Protein AF-A0A9E4FHR6-F1 (afdb_monomer)

Solvent-accessible surface area (backbone atoms only — not comparable to full-atom values): 8736 Å² total; per-residue (Å²): 109,69,67,69,53,60,69,75,53,57,68,70,57,54,59,75,43,46,76,47,36,73,68,66,41,17,52,59,43,30,54,50,43,24,51,43,30,61,74,68,46,87,64,49,52,48,53,58,54,41,48,54,49,32,38,52,55,25,54,78,68,74,43,78,32,64,66,27,50,37,17,42,26,48,63,65,73,74,83,76,71,97,66,63,36,34,42,36,36,10,30,48,59,55,66,48,92,82,34,78,83,43,67,31,72,35,27,38,50,21,31,54,41,44,75,34,74,54,97,87,28,48,29,42,32,30,46,43,77,81,42,71,68,50,54,76,72,36,52,62,54,72,64,45,56,74,38,69,81,67,61,57,73,43,82,46,81,90

Secondary structure (DSSP, 8-state):
-HHHHHTTS-HHHHHTTHHHHTTT-HHHHHHHHHHHHHTT---SHHHHHHHHHHHHHHHHTT--HHHHHHHHTT-S-----SS-EEEEEEE----TTT-TT---HHHHHHHHHTT-EETTEEEEEEEE---HHHHHTTHHHHHHHHHHTTTEEEEEE-

Mean predicted aligned error: 4.9 Å

Structure (mmCIF, N/CA/C/O backbone):
data_AF-A0A9E4FHR6-F1
#
_entry.id   AF-A0A9E4FHR6-F1
#
loop_
_atom_site.group_PDB
_atom_site.id
_atom_site.type_symbol
_atom_site.label_atom_id
_atom_site.label_alt_id
_atom_site.label_comp_id
_atom_site.label_asym_id
_atom_site.label_entity_id
_atom_site.label_seq_id
_atom_site.pdbx_PDB_ins_code
_atom_site.Cartn_x
_atom_site.Cartn_y
_atom_site.Cartn_z
_atom_site.occupancy
_atom_site.B_iso_or_equiv
_atom_site.auth_seq_id
_atom_site.auth_comp_id
_atom_site.auth_asym_id
_atom_site.auth_atom_id
_atom_site.pdbx_PDB_model_num
ATOM 1 N N . VAL A 1 1 ? -13.287 -6.267 15.041 1.00 63.78 1 VAL A N 1
ATOM 2 C CA . VAL A 1 1 ? -11.945 -6.863 14.793 1.00 63.78 1 VAL A CA 1
ATOM 3 C C . VAL A 1 1 ? -10.920 -5.786 14.462 1.00 63.78 1 VAL A C 1
ATOM 5 O O . VAL A 1 1 ? -9.883 -5.759 15.104 1.00 63.78 1 VAL A O 1
ATOM 8 N N . GLU A 1 2 ? -11.212 -4.889 13.515 1.00 69.56 2 GLU A N 1
ATOM 9 C CA . GLU A 1 2 ? -10.326 -3.786 13.095 1.00 69.56 2 GLU A CA 1
ATOM 10 C C . GLU A 1 2 ? -9.933 -2.857 14.263 1.00 69.56 2 GLU A C 1
ATOM 12 O O . GLU A 1 2 ? -8.748 -2.722 14.548 1.00 69.56 2 GLU A O 1
ATOM 17 N N . GLU A 1 3 ? -10.899 -2.358 15.043 1.00 68.50 3 GLU A N 1
ATOM 18 C CA . GLU A 1 3 ? -10.634 -1.549 16.252 1.00 68.50 3 GLU A CA 1
ATOM 19 C C . GLU A 1 3 ? -9.790 -2.280 17.310 1.00 68.50 3 GLU A C 1
ATOM 21 O O . GLU A 1 3 ? -8.834 -1.731 17.853 1.00 68.50 3 GLU A O 1
ATOM 26 N N . ALA A 1 4 ? -10.094 -3.557 17.566 1.00 71.88 4 ALA A N 1
ATOM 27 C CA . ALA A 1 4 ? -9.346 -4.377 18.520 1.00 71.88 4 ALA A CA 1
ATOM 28 C C . ALA A 1 4 ? -7.892 -4.621 18.077 1.00 71.88 4 ALA A C 1
ATOM 30 O O . ALA A 1 4 ? -7.017 -4.808 18.921 1.00 71.88 4 ALA A O 1
ATOM 31 N N . ARG A 1 5 ? -7.620 -4.623 16.764 1.00 73.31 5 ARG A N 1
ATOM 32 C CA . ARG A 1 5 ? -6.256 -4.684 16.224 1.00 73.31 5 ARG A CA 1
ATOM 33 C C . ARG A 1 5 ? -5.566 -3.328 16.314 1.00 73.31 5 ARG A C 1
ATOM 35 O O . ARG A 1 5 ? -4.417 -3.278 16.736 1.00 73.31 5 ARG A O 1
ATOM 42 N N . LEU A 1 6 ? -6.270 -2.241 15.992 1.00 77.00 6 LEU A N 1
ATOM 43 C CA . LEU A 1 6 ? -5.732 -0.886 16.115 1.00 77.00 6 LEU A CA 1
ATOM 44 C C . LEU A 1 6 ? -5.261 -0.600 17.538 1.00 77.00 6 LEU A C 1
ATOM 46 O O . LEU A 1 6 ? -4.192 -0.023 17.688 1.00 77.00 6 LEU A O 1
ATOM 50 N N . ALA A 1 7 ? -5.977 -1.064 18.567 1.00 78.19 7 ALA A N 1
ATOM 51 C CA . ALA A 1 7 ? -5.602 -0.890 19.971 1.00 78.19 7 ALA A CA 1
ATOM 52 C C . ALA A 1 7 ? -4.238 -1.511 20.349 1.00 78.19 7 ALA A C 1
ATOM 54 O O . ALA A 1 7 ? -3.577 -1.001 21.251 1.00 78.19 7 ALA A O 1
ATOM 55 N N . GLN A 1 8 ? -3.789 -2.557 19.646 1.00 74.69 8 GLN A N 1
ATOM 56 C CA . GLN A 1 8 ? -2.553 -3.301 19.949 1.00 74.69 8 GLN A CA 1
ATOM 57 C C . GLN A 1 8 ? -1.277 -2.626 19.425 1.00 74.69 8 GLN A C 1
ATOM 59 O O . GLN A 1 8 ? -0.167 -3.036 19.758 1.00 74.69 8 GLN A O 1
ATOM 64 N N . VAL A 1 9 ? -1.421 -1.597 18.593 1.00 77.25 9 VAL A N 1
ATOM 65 C CA . VAL A 1 9 ? -0.304 -0.918 17.934 1.00 77.25 9 VAL A CA 1
ATOM 66 C C . VAL A 1 9 ? 0.268 0.178 18.831 1.00 77.25 9 VAL A C 1
ATOM 68 O O . VAL A 1 9 ? -0.469 0.838 19.562 1.00 77.25 9 VAL A O 1
ATOM 71 N N . SER A 1 10 ? 1.582 0.411 18.786 1.00 79.44 10 SER A N 1
ATOM 72 C CA . SER A 1 10 ? 2.178 1.511 19.547 1.00 79.44 10 SER A CA 1
ATOM 73 C C . SER A 1 10 ? 1.657 2.872 19.047 1.00 79.44 10 SER A C 1
ATOM 75 O O . SER A 1 10 ? 1.457 3.053 17.843 1.00 79.44 10 SER A O 1
ATOM 77 N N . PRO A 1 11 ? 1.459 3.865 19.936 1.00 79.19 11 PRO A N 1
ATOM 78 C CA . PRO A 1 11 ? 1.070 5.212 19.524 1.00 79.19 11 PRO A CA 1
ATOM 79 C C . PRO A 1 11 ? 2.019 5.817 18.489 1.00 79.19 11 PRO A C 1
ATOM 81 O O . PRO A 1 11 ? 1.542 6.422 17.545 1.00 79.19 11 PRO A O 1
ATOM 84 N N . ALA A 1 12 ? 3.329 5.581 18.615 1.00 79.75 12 ALA A N 1
ATOM 85 C CA . ALA A 1 12 ? 4.332 6.096 17.684 1.00 79.75 12 ALA A CA 1
ATOM 86 C C . ALA A 1 12 ? 4.191 5.529 16.260 1.00 79.75 12 ALA A C 1
ATOM 88 O O . ALA A 1 12 ? 4.394 6.251 15.287 1.00 79.75 12 ALA A O 1
ATOM 89 N N . LEU A 1 13 ? 3.839 4.241 16.123 1.00 75.75 13 LEU A N 1
ATOM 90 C CA . LEU A 1 13 ? 3.621 3.630 14.809 1.00 75.75 13 LEU A CA 1
ATOM 91 C C . LEU A 1 13 ? 2.330 4.150 14.163 1.00 75.75 13 LEU A C 1
ATOM 93 O O . LEU A 1 13 ? 2.287 4.310 12.948 1.00 75.75 13 LEU A O 1
ATOM 97 N N . ARG A 1 14 ? 1.300 4.437 14.974 1.00 74.44 14 ARG A N 1
ATOM 98 C CA . ARG A 1 14 ? 0.047 5.058 14.512 1.00 74.44 14 ARG A CA 1
ATOM 99 C C . ARG A 1 14 ? 0.280 6.512 14.087 1.00 74.44 14 ARG A C 1
ATOM 101 O O . ARG A 1 14 ? 0.067 6.837 12.925 1.00 74.44 14 ARG A O 1
ATOM 108 N N . SER A 1 15 ? 0.858 7.320 14.980 1.00 80.31 15 SER A N 1
ATOM 109 C CA . SER A 1 15 ? 1.007 8.772 14.820 1.00 80.31 15 SER A CA 1
ATOM 110 C C . SER A 1 15 ? 1.808 9.197 13.603 1.00 80.31 15 SER A C 1
ATOM 112 O O . SER A 1 15 ? 1.646 10.308 13.113 1.00 80.31 15 SER A O 1
ATOM 114 N N . ARG A 1 16 ? 2.683 8.320 13.109 1.00 82.38 16 ARG A N 1
ATOM 115 C CA . ARG A 1 16 ? 3.529 8.592 11.951 1.00 82.38 16 ARG A CA 1
ATOM 116 C C . ARG A 1 16 ? 2.707 8.983 10.714 1.00 82.38 16 ARG A C 1
ATOM 118 O O . ARG A 1 16 ? 3.202 9.743 9.896 1.00 82.38 16 ARG A O 1
ATOM 125 N N . TYR A 1 17 ? 1.499 8.427 10.560 1.00 92.50 17 TYR A N 1
ATOM 126 C CA . TYR A 1 17 ? 0.681 8.565 9.345 1.00 92.50 17 TYR A CA 1
ATOM 127 C C . TYR A 1 17 ? -0.653 9.289 9.622 1.00 92.50 17 TYR A C 1
ATOM 129 O O . TYR A 1 17 ? -1.417 9.508 8.683 1.00 92.50 17 TYR A O 1
ATOM 137 N N . ASP A 1 18 ? -0.936 9.694 10.870 1.00 91.88 18 ASP A N 1
ATOM 138 C CA . ASP A 1 18 ? -2.227 10.271 11.292 1.00 91.88 18 ASP A CA 1
ATOM 139 C C . ASP A 1 18 ? -2.637 11.490 10.447 1.00 91.88 18 ASP A C 1
ATOM 141 O O . ASP A 1 18 ? -3.777 11.579 9.989 1.00 91.88 18 ASP A O 1
ATOM 145 N N . GLU A 1 19 ? -1.700 12.405 10.175 1.00 92.81 19 GLU A N 1
ATOM 146 C CA . GLU A 1 19 ? -1.960 13.597 9.356 1.00 92.81 19 GLU A CA 1
ATOM 147 C C . GLU A 1 19 ? -2.342 13.246 7.914 1.00 92.81 19 GLU A C 1
ATOM 149 O O . GLU A 1 19 ? -3.174 13.920 7.309 1.00 92.81 19 GLU A O 1
ATOM 154 N N . VAL A 1 20 ? -1.756 12.183 7.356 1.00 95.00 20 VAL A N 1
ATOM 155 C CA . VAL A 1 20 ? -2.052 11.717 5.994 1.00 95.00 20 VAL A CA 1
ATOM 156 C C . VAL A 1 20 ? -3.387 10.976 5.965 1.00 95.00 20 VAL A C 1
ATOM 158 O O . VAL A 1 20 ? -4.197 11.193 5.064 1.00 95.00 20 VAL A O 1
ATOM 161 N N . VAL A 1 21 ? -3.662 10.155 6.983 1.00 95.25 21 VAL A N 1
ATOM 162 C CA . VAL A 1 21 ? -4.948 9.464 7.160 1.00 95.25 21 VAL A CA 1
ATOM 163 C C . VAL A 1 21 ? -6.099 10.464 7.245 1.00 95.25 21 VAL A C 1
ATOM 165 O O . VAL A 1 21 ? -7.118 10.270 6.582 1.00 95.25 21 VAL A O 1
ATOM 168 N N . ALA A 1 22 ? -5.926 11.562 7.987 1.00 94.31 22 ALA A N 1
ATOM 169 C CA . ALA A 1 22 ? -6.942 12.601 8.153 1.00 94.31 22 ALA A CA 1
ATOM 170 C C . ALA A 1 22 ? -7.380 13.255 6.827 1.00 94.31 22 ALA A C 1
ATOM 172 O O . ALA A 1 22 ? -8.495 13.767 6.730 1.00 94.31 22 ALA A O 1
ATOM 173 N N . GLN A 1 23 ? -6.543 13.209 5.785 1.00 93.94 23 GLN A N 1
ATOM 174 C CA . GLN A 1 23 ? -6.882 13.741 4.459 1.00 93.94 23 GLN A CA 1
ATOM 175 C C . GLN A 1 23 ? -7.861 12.839 3.697 1.00 93.94 23 GLN A C 1
ATOM 177 O O . GLN A 1 23 ? -8.563 13.293 2.791 1.00 93.94 23 GLN A O 1
ATOM 182 N N . GLY A 1 24 ? -7.956 11.560 4.067 1.00 93.69 24 GLY A N 1
ATOM 183 C CA . GLY A 1 24 ? -8.913 10.643 3.463 1.00 93.69 24 GLY A CA 1
ATOM 184 C C . GLY A 1 24 ? -8.599 10.262 2.010 1.00 93.69 24 GLY A C 1
ATOM 185 O O . GLY A 1 24 ? -9.522 9.870 1.296 1.00 93.69 24 GLY A O 1
ATOM 186 N N . ASP A 1 25 ? -7.349 10.416 1.550 1.00 93.56 25 ASP A N 1
ATOM 187 C CA . ASP A 1 25 ? -6.900 10.023 0.204 1.00 93.56 25 ASP A CA 1
ATOM 188 C C . ASP A 1 25 ? -5.875 8.884 0.290 1.00 93.56 25 ASP A C 1
ATOM 190 O O . ASP A 1 25 ? -4.746 9.057 0.756 1.00 93.56 25 ASP A O 1
ATOM 194 N N . GLY A 1 26 ? -6.262 7.711 -0.211 1.00 94.69 26 GLY A N 1
ATOM 195 C CA . GLY A 1 26 ? -5.389 6.543 -0.250 1.00 94.69 26 GLY A CA 1
ATOM 196 C C . GLY A 1 26 ? -4.138 6.722 -1.113 1.00 94.69 26 GLY A C 1
ATOM 197 O O . GLY A 1 26 ? -3.107 6.141 -0.792 1.00 94.69 26 GLY A O 1
ATOM 198 N N . ARG A 1 27 ? -4.167 7.556 -2.163 1.00 94.56 27 ARG A N 1
ATOM 199 C CA . ARG A 1 27 ? -2.969 7.818 -2.985 1.00 94.56 27 ARG A CA 1
ATOM 200 C C . ARG A 1 27 ? -1.910 8.578 -2.201 1.00 94.56 27 ARG A C 1
ATOM 202 O O . ARG A 1 27 ? -0.728 8.275 -2.326 1.00 94.56 27 ARG A O 1
ATOM 209 N N . LEU A 1 28 ? -2.330 9.547 -1.388 1.00 94.94 28 LEU A N 1
ATOM 210 C CA . LEU A 1 28 ? -1.415 10.282 -0.514 1.00 94.94 28 LEU A CA 1
ATOM 211 C C . LEU A 1 28 ? -0.824 9.355 0.541 1.00 94.94 28 LEU A C 1
ATOM 213 O O . LEU A 1 28 ? 0.371 9.428 0.816 1.00 94.94 28 LEU A O 1
ATOM 217 N N . LEU A 1 29 ? -1.639 8.437 1.063 1.00 96.06 29 LEU A N 1
ATOM 218 C CA . LEU A 1 29 ? -1.180 7.427 2.005 1.00 96.06 29 LEU A CA 1
ATOM 219 C C . LEU A 1 29 ? -0.120 6.497 1.398 1.00 96.06 29 LEU A C 1
ATOM 221 O O . LEU A 1 29 ? 0.915 6.262 2.018 1.00 96.06 29 LEU A O 1
ATOM 225 N N . TRP A 1 30 ? -0.353 6.015 0.176 1.00 96.69 30 TRP A N 1
ATOM 226 C CA . TRP A 1 30 ? 0.608 5.199 -0.565 1.00 96.69 30 TRP A CA 1
ATOM 227 C C . TRP A 1 30 ? 1.909 5.954 -0.856 1.00 96.69 30 TRP A C 1
ATOM 229 O O . TRP A 1 30 ? 2.990 5.464 -0.541 1.00 96.69 30 TRP A O 1
ATOM 239 N N . ALA A 1 31 ? 1.809 7.167 -1.407 1.00 95.44 31 ALA A N 1
ATOM 240 C CA . ALA A 1 31 ? 2.972 7.984 -1.743 1.00 95.44 31 ALA A CA 1
ATOM 241 C C . ALA A 1 31 ? 3.815 8.316 -0.504 1.00 95.44 31 ALA A C 1
ATOM 243 O O . ALA A 1 31 ? 5.043 8.247 -0.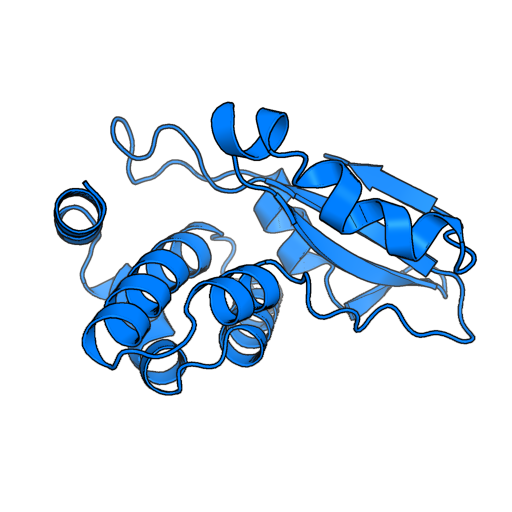556 1.00 95.44 31 ALA A O 1
ATOM 244 N N . HIS A 1 32 ? 3.162 8.627 0.621 1.00 96.50 32 HIS A N 1
ATOM 245 C CA . HIS A 1 32 ? 3.846 8.839 1.890 1.00 96.50 32 HIS A CA 1
ATOM 246 C C . HIS A 1 32 ? 4.580 7.572 2.341 1.00 96.50 32 HIS A C 1
ATOM 248 O O . HIS A 1 32 ? 5.747 7.655 2.704 1.00 96.50 32 HIS A O 1
ATOM 254 N N . ALA A 1 33 ? 3.940 6.402 2.251 1.00 96.75 33 ALA A N 1
ATOM 255 C CA . ALA A 1 33 ? 4.556 5.134 2.630 1.00 96.75 33 ALA A CA 1
ATOM 256 C C . ALA A 1 33 ? 5.778 4.764 1.789 1.00 96.75 33 ALA A C 1
ATOM 258 O O . ALA A 1 33 ? 6.810 4.369 2.330 1.00 96.75 33 ALA A O 1
ATOM 259 N N . ALA A 1 34 ? 5.669 4.910 0.468 1.00 96.75 34 ALA A N 1
ATOM 260 C CA . ALA A 1 34 ? 6.778 4.665 -0.444 1.00 96.75 34 ALA A CA 1
ATOM 261 C C . ALA A 1 34 ? 7.954 5.599 -0.127 1.00 96.75 34 ALA A C 1
ATOM 263 O O . ALA A 1 34 ? 9.071 5.129 0.086 1.00 96.75 34 ALA A O 1
ATOM 264 N N . ALA A 1 35 ? 7.692 6.904 0.010 1.00 96.62 35 ALA A N 1
ATOM 265 C CA . ALA A 1 35 ? 8.716 7.883 0.364 1.00 96.62 35 ALA A CA 1
ATOM 266 C C . ALA A 1 35 ? 9.361 7.580 1.724 1.00 96.62 35 ALA A C 1
ATOM 268 O O . ALA A 1 35 ? 10.568 7.736 1.897 1.00 96.62 35 ALA A O 1
ATOM 269 N N . ASP A 1 36 ? 8.575 7.137 2.700 1.00 95.62 36 ASP A N 1
ATOM 270 C CA . ASP A 1 36 ? 9.056 6.820 4.036 1.00 95.62 36 ASP A CA 1
ATOM 271 C C . ASP A 1 36 ? 10.065 5.660 4.030 1.00 95.62 36 ASP A C 1
ATOM 273 O O . ASP A 1 36 ? 11.173 5.784 4.565 1.00 95.62 36 ASP A O 1
ATOM 277 N N . VAL A 1 37 ? 9.725 4.572 3.331 1.00 97.06 37 VAL A N 1
ATOM 278 C CA . VAL A 1 37 ? 10.608 3.414 3.131 1.00 97.06 37 VAL A CA 1
ATOM 279 C C . VAL A 1 37 ? 11.848 3.793 2.321 1.00 97.06 37 VAL A C 1
ATOM 281 O O . VAL A 1 37 ? 12.963 3.424 2.693 1.00 97.06 37 VAL A O 1
ATOM 284 N N . GLN A 1 38 ? 11.683 4.569 1.247 1.00 97.00 38 GLN A N 1
ATOM 285 C CA . GLN A 1 38 ? 12.785 5.037 0.396 1.00 97.00 38 GLN A CA 1
ATOM 286 C C . GLN A 1 38 ? 13.764 5.962 1.137 1.00 97.00 38 GLN A C 1
ATOM 288 O O . GLN A 1 38 ? 14.943 6.011 0.790 1.00 97.00 38 GLN A O 1
ATOM 293 N N . ASN A 1 39 ? 13.313 6.636 2.199 1.00 96.94 39 ASN A N 1
ATOM 294 C CA . ASN A 1 39 ? 14.151 7.448 3.085 1.00 96.94 39 ASN A CA 1
ATOM 295 C C . ASN A 1 39 ? 14.830 6.640 4.209 1.00 96.94 39 ASN A C 1
ATOM 297 O O . ASN A 1 39 ? 15.422 7.219 5.120 1.00 96.94 39 ASN A O 1
ATOM 301 N N . GLY A 1 40 ? 14.777 5.307 4.148 1.00 96.00 40 GLY A N 1
ATOM 302 C CA . GLY A 1 40 ? 15.504 4.414 5.051 1.00 96.00 40 GLY A CA 1
ATOM 303 C C . GLY A 1 40 ? 14.693 3.901 6.241 1.00 96.00 40 GLY A C 1
ATOM 304 O O . GLY A 1 40 ? 15.238 3.188 7.086 1.00 96.00 40 GLY A O 1
ATOM 305 N N . HIS A 1 41 ? 13.398 4.213 6.320 1.00 93.94 41 HIS A N 1
ATOM 306 C CA . HIS A 1 41 ? 12.513 3.653 7.339 1.00 93.94 41 HIS A CA 1
ATOM 307 C C . HIS A 1 41 ? 11.928 2.329 6.861 1.00 93.94 41 HIS A C 1
ATOM 309 O O . HIS A 1 41 ? 10.792 2.251 6.406 1.00 93.94 41 HIS A O 1
ATOM 315 N N . TYR A 1 42 ? 12.739 1.280 6.949 1.00 93.94 42 TYR A N 1
ATOM 316 C CA . TYR A 1 42 ? 12.416 -0.049 6.435 1.00 93.94 42 TYR A CA 1
ATOM 317 C C . TYR A 1 42 ? 11.358 -0.782 7.281 1.00 93.94 42 TYR A C 1
ATOM 319 O O . TYR A 1 42 ? 11.667 -1.728 8.004 1.00 93.94 42 TYR A O 1
ATOM 327 N N . ASP A 1 43 ? 10.110 -0.322 7.205 1.00 91.81 43 ASP A N 1
ATOM 328 C CA . ASP A 1 43 ? 8.960 -0.881 7.909 1.00 91.81 43 ASP A CA 1
ATOM 329 C C . ASP A 1 43 ? 7.677 -0.718 7.077 1.00 91.81 43 ASP A C 1
ATOM 331 O O . ASP A 1 43 ? 7.268 0.392 6.752 1.00 91.81 43 ASP A O 1
ATOM 335 N N . ASP A 1 44 ? 7.023 -1.829 6.745 1.00 92.06 44 ASP A N 1
ATOM 336 C CA . ASP A 1 44 ? 5.783 -1.893 5.958 1.00 92.06 44 ASP A CA 1
ATOM 337 C C . ASP A 1 44 ? 4.510 -1.845 6.825 1.00 92.06 44 ASP A C 1
ATOM 339 O O . ASP A 1 44 ? 3.402 -1.601 6.336 1.00 92.06 44 ASP A O 1
ATOM 343 N N . ARG A 1 45 ? 4.651 -2.040 8.140 1.00 93.12 45 ARG A N 1
ATOM 344 C CA . ARG A 1 45 ? 3.534 -2.047 9.093 1.00 93.12 45 ARG A CA 1
ATOM 345 C C . ARG A 1 45 ? 2.821 -0.694 9.222 1.00 93.12 45 ARG A C 1
ATOM 347 O O . ARG A 1 45 ? 1.592 -0.730 9.321 1.00 93.12 45 ARG A O 1
ATOM 354 N N . PRO A 1 46 ? 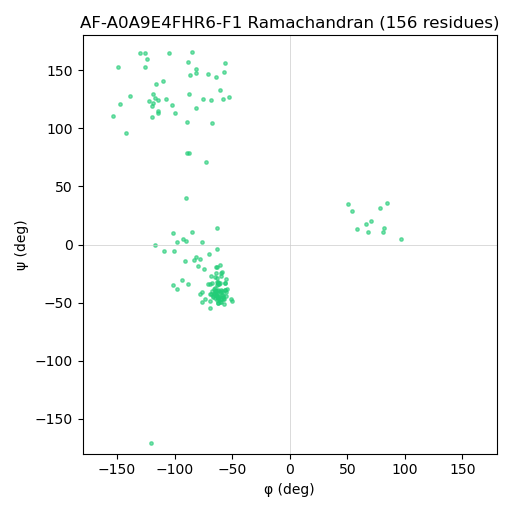3.497 0.480 9.230 1.00 93.50 46 PRO A N 1
ATOM 355 C CA . PRO A 1 46 ? 2.822 1.776 9.302 1.00 93.50 46 PRO A CA 1
ATOM 356 C C . PRO A 1 46 ? 1.719 1.934 8.251 1.00 93.50 46 PRO A C 1
ATOM 358 O O . PRO A 1 46 ? 0.593 2.279 8.606 1.00 93.50 46 PRO A O 1
ATOM 361 N N . LEU A 1 47 ? 2.000 1.588 6.987 1.00 95.31 47 LEU A N 1
ATOM 362 C CA . LEU A 1 47 ? 1.019 1.664 5.902 1.00 95.31 47 LEU A CA 1
ATOM 363 C C . LEU A 1 47 ? -0.185 0.751 6.156 1.00 95.31 47 LEU A C 1
ATOM 365 O O . LEU A 1 47 ? -1.325 1.192 6.015 1.00 95.31 47 LEU A O 1
ATOM 369 N N . TYR A 1 48 ? 0.050 -0.505 6.548 1.00 94.44 48 TYR A N 1
ATOM 370 C CA . TYR A 1 48 ? -1.032 -1.446 6.848 1.00 94.44 48 TYR A CA 1
ATOM 371 C C . TYR A 1 48 ? -1.968 -0.896 7.934 1.00 94.44 48 TYR A C 1
ATOM 373 O O . TYR A 1 48 ? -3.189 -0.890 7.769 1.00 94.44 48 TYR A O 1
ATOM 381 N N . TRP A 1 49 ? -1.410 -0.376 9.030 1.00 93.25 49 TRP A N 1
ATOM 382 C CA . TRP A 1 49 ? -2.214 0.176 10.118 1.00 93.25 49 TRP A CA 1
ATOM 383 C C . TRP A 1 49 ? -2.938 1.452 9.721 1.00 93.25 49 TRP A C 1
ATOM 385 O O . TRP A 1 49 ? -4.119 1.604 10.030 1.00 93.25 49 TRP A O 1
ATOM 395 N N . ALA A 1 50 ? -2.260 2.351 9.014 1.00 95.00 50 ALA A N 1
ATOM 396 C CA . ALA A 1 50 ? -2.851 3.588 8.537 1.00 95.00 50 ALA A CA 1
ATOM 397 C C . ALA A 1 50 ? -4.009 3.330 7.559 1.00 95.00 50 ALA A C 1
ATOM 399 O O . ALA A 1 50 ? -5.005 4.046 7.581 1.00 95.00 50 ALA A O 1
ATOM 400 N N . ARG A 1 51 ? -3.945 2.252 6.770 1.00 95.12 51 ARG A N 1
ATOM 401 C CA . ARG A 1 51 ? -5.047 1.806 5.907 1.00 95.12 51 ARG A CA 1
ATOM 402 C C . ARG A 1 51 ? -6.276 1.348 6.686 1.00 95.12 51 ARG A C 1
ATOM 404 O O . ARG A 1 51 ? -7.386 1.750 6.347 1.00 95.12 51 ARG A O 1
ATOM 411 N N . LEU A 1 52 ? -6.098 0.593 7.774 1.00 92.81 52 LEU A N 1
ATOM 412 C CA . LEU A 1 52 ? -7.218 0.246 8.664 1.00 92.81 52 LEU A CA 1
ATOM 413 C C . LEU A 1 52 ? -7.845 1.499 9.300 1.00 92.81 52 LEU A C 1
ATOM 415 O O . LEU A 1 52 ? -9.067 1.609 9.388 1.00 92.81 52 LEU A O 1
ATOM 419 N N . GLN A 1 53 ? -7.018 2.469 9.707 1.00 93.00 53 GLN A N 1
ATOM 420 C CA . GLN A 1 53 ? -7.501 3.745 10.248 1.00 93.00 53 GLN A CA 1
ATOM 421 C C . GLN A 1 53 ? -8.271 4.555 9.200 1.00 93.00 53 GLN A C 1
ATOM 423 O O . GLN A 1 53 ? -9.371 5.028 9.474 1.00 93.00 53 GLN A O 1
ATOM 428 N N . LEU A 1 54 ? -7.738 4.660 7.981 1.00 94.50 54 LEU A N 1
ATOM 429 C CA . LEU A 1 54 ? -8.382 5.339 6.859 1.00 94.50 54 LEU A CA 1
ATOM 430 C C . LEU A 1 54 ? -9.754 4.730 6.550 1.00 94.50 54 LEU A C 1
ATOM 432 O O . LEU A 1 54 ? -10.736 5.456 6.401 1.00 94.50 54 LEU A O 1
ATOM 436 N N . ARG A 1 55 ? -9.853 3.397 6.508 1.00 94.19 55 ARG A N 1
ATOM 437 C CA . ARG A 1 55 ? -11.132 2.704 6.295 1.00 94.19 55 ARG A CA 1
ATOM 438 C C . ARG A 1 55 ? -12.122 2.950 7.427 1.00 94.19 55 ARG A C 1
ATOM 440 O O . ARG A 1 55 ? -13.309 3.118 7.154 1.00 94.19 55 ARG A O 1
ATOM 447 N N . ALA A 1 56 ? -11.666 2.965 8.680 1.00 92.19 56 ALA A N 1
ATOM 448 C CA . ALA A 1 56 ? -12.512 3.303 9.823 1.00 92.19 56 ALA A CA 1
ATOM 449 C C . ALA A 1 56 ? -13.042 4.746 9.724 1.00 92.19 56 ALA A C 1
ATOM 451 O O . ALA A 1 56 ? -14.255 4.944 9.744 1.00 92.19 56 ALA A O 1
ATOM 452 N N . LEU A 1 57 ? -12.160 5.720 9.481 1.00 93.69 57 LEU A N 1
ATOM 453 C CA . LEU A 1 57 ? -12.501 7.138 9.326 1.00 93.69 57 LEU A CA 1
ATOM 454 C C . LEU A 1 57 ? -13.514 7.386 8.194 1.00 93.69 57 LEU A C 1
ATOM 456 O O . LEU A 1 57 ? -14.495 8.118 8.349 1.00 93.69 57 LEU A O 1
ATOM 460 N N . LEU A 1 58 ? -13.294 6.783 7.024 1.00 95.00 58 LEU A N 1
ATOM 461 C CA . LEU A 1 58 ? -14.187 6.970 5.877 1.00 95.00 58 LEU A CA 1
ATOM 462 C C . LEU A 1 58 ? -15.565 6.347 6.120 1.00 95.00 58 LEU A C 1
ATOM 464 O O . LEU A 1 58 ? -16.575 6.919 5.713 1.00 95.00 58 LEU A O 1
ATOM 468 N N . ARG A 1 59 ? -15.623 5.234 6.858 1.00 93.50 59 ARG A N 1
ATOM 469 C CA . ARG A 1 59 ? -16.882 4.602 7.266 1.00 93.50 59 ARG A CA 1
ATOM 470 C C . ARG A 1 59 ? -17.704 5.504 8.184 1.00 93.50 59 ARG A C 1
ATOM 472 O O . ARG A 1 59 ? -18.904 5.637 7.969 1.00 93.50 59 ARG A O 1
ATOM 479 N N . GLU A 1 60 ? -17.071 6.142 9.167 1.00 92.12 60 GLU A N 1
ATOM 480 C CA . GLU A 1 60 ? -17.733 7.078 10.091 1.00 92.12 60 GLU A CA 1
ATOM 481 C C . GLU A 1 60 ? -18.292 8.311 9.374 1.00 92.12 60 GLU A C 1
ATOM 483 O O . GLU A 1 60 ? -19.337 8.840 9.747 1.00 92.12 60 GLU A O 1
ATOM 488 N N . THR A 1 61 ? -17.621 8.744 8.307 1.00 91.81 61 THR A N 1
ATOM 489 C CA . THR A 1 61 ? -18.031 9.900 7.497 1.00 91.81 61 THR A CA 1
ATOM 490 C C . THR A 1 61 ? -18.956 9.536 6.329 1.00 91.81 61 THR A C 1
ATOM 492 O O . THR A 1 61 ? -19.329 1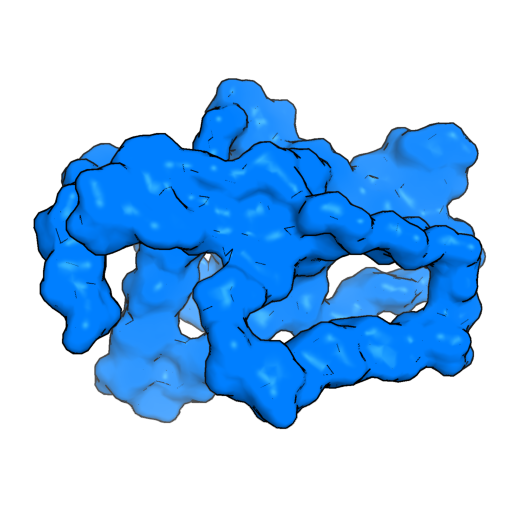0.415 5.552 1.00 91.81 61 THR A O 1
ATOM 495 N N . GLY A 1 62 ? -19.340 8.260 6.185 1.00 91.81 62 GLY A N 1
ATOM 496 C CA . GLY A 1 62 ? -20.202 7.776 5.099 1.00 91.81 62 GLY A CA 1
ATOM 497 C C . GLY A 1 62 ? -19.571 7.862 3.702 1.00 91.81 62 GLY A C 1
ATOM 498 O O . GLY A 1 62 ? -20.285 7.831 2.701 1.00 91.81 62 GLY A O 1
ATOM 499 N N . ARG A 1 63 ? -18.244 8.004 3.622 1.00 91.81 63 ARG A N 1
ATOM 500 C CA . ARG A 1 63 ? -17.478 8.080 2.373 1.00 91.81 63 ARG A CA 1
ATOM 501 C C . ARG A 1 63 ? -17.081 6.681 1.898 1.00 91.81 63 ARG A C 1
ATOM 503 O O . ARG A 1 63 ? -16.969 5.746 2.687 1.00 91.81 63 ARG A O 1
ATOM 510 N N . ASP A 1 64 ? -16.823 6.551 0.598 1.00 87.25 64 ASP A N 1
ATOM 511 C CA . ASP A 1 64 ? -16.356 5.295 0.006 1.00 87.25 64 ASP A CA 1
ATOM 512 C C . ASP A 1 64 ? -14.933 4.948 0.483 1.00 87.25 64 ASP A C 1
ATOM 514 O O . ASP A 1 64 ? -13.942 5.541 0.050 1.00 87.25 64 ASP A O 1
ATOM 518 N N . GLY A 1 65 ? -14.846 3.983 1.399 1.00 91.38 65 GLY A N 1
ATOM 519 C CA . GLY A 1 65 ? -13.583 3.458 1.913 1.00 91.38 65 GLY A CA 1
ATOM 520 C C . GLY A 1 65 ? -12.906 2.445 0.990 1.00 91.38 65 GLY A C 1
ATOM 521 O O . GLY A 1 65 ? -11.708 2.218 1.137 1.00 91.38 65 GLY A O 1
ATOM 522 N N . GLU A 1 66 ? -13.632 1.850 0.043 1.00 90.88 66 GLU A N 1
ATOM 523 C CA . GLU A 1 66 ? -13.088 0.825 -0.850 1.00 90.88 66 GLU A CA 1
ATOM 524 C C . GLU A 1 66 ? -12.168 1.459 -1.893 1.00 90.88 66 GLU A C 1
ATOM 526 O O . GLU A 1 66 ? -11.027 1.033 -2.066 1.00 90.88 66 GLU A O 1
ATOM 531 N N . ALA A 1 67 ? -12.610 2.547 -2.528 1.00 90.75 67 ALA A N 1
ATOM 532 C CA . ALA A 1 67 ? -11.770 3.291 -3.465 1.00 90.75 67 ALA A CA 1
ATOM 533 C C . ALA A 1 67 ? -10.477 3.805 -2.804 1.00 90.75 67 ALA A C 1
ATOM 535 O O . ALA A 1 67 ? -9.398 3.742 -3.400 1.00 90.75 67 ALA A O 1
ATOM 536 N N . ALA A 1 68 ? -10.574 4.279 -1.559 1.00 93.69 68 ALA A N 1
ATOM 537 C CA . ALA A 1 68 ? -9.426 4.747 -0.793 1.00 93.69 68 ALA A CA 1
ATOM 538 C C . ALA A 1 68 ? -8.480 3.601 -0.400 1.00 93.69 68 ALA A C 1
ATOM 540 O O . ALA A 1 68 ? -7.270 3.739 -0.553 1.00 93.69 68 ALA A O 1
ATOM 541 N N . GLU A 1 69 ? -9.007 2.455 0.037 1.00 94.06 69 GLU A N 1
ATOM 542 C CA . GLU A 1 69 ? -8.206 1.263 0.340 1.00 94.06 69 GLU A CA 1
ATOM 543 C C . GLU A 1 69 ? -7.460 0.757 -0.899 1.00 94.06 69 GLU A C 1
ATOM 545 O O . GLU A 1 69 ? -6.264 0.478 -0.836 1.00 94.06 69 GLU A O 1
ATOM 550 N N . ARG A 1 70 ? -8.135 0.697 -2.051 1.00 92.94 70 ARG A N 1
ATOM 551 C CA . ARG A 1 70 ? -7.513 0.326 -3.328 1.00 92.94 70 ARG A CA 1
ATOM 552 C C . ARG A 1 70 ? -6.380 1.283 -3.691 1.00 92.94 70 ARG A C 1
ATOM 554 O O . ARG A 1 70 ? -5.269 0.844 -3.980 1.00 92.94 70 ARG A O 1
ATOM 561 N N . ALA A 1 71 ? -6.623 2.588 -3.623 1.00 93.31 71 ALA A N 1
ATOM 562 C CA . ALA A 1 71 ? -5.590 3.585 -3.882 1.00 93.31 71 ALA A CA 1
ATOM 563 C C . ALA A 1 71 ? -4.395 3.453 -2.919 1.00 93.31 71 ALA A C 1
ATOM 565 O O . ALA A 1 71 ? -3.250 3.503 -3.360 1.00 93.31 71 ALA A O 1
ATOM 566 N N . ALA A 1 72 ? -4.651 3.192 -1.635 1.00 95.50 72 ALA A N 1
ATOM 567 C CA . ALA A 1 72 ? -3.616 2.981 -0.623 1.00 95.50 72 ALA A CA 1
ATOM 568 C C . ALA A 1 72 ? -2.832 1.667 -0.785 1.00 95.50 72 ALA A C 1
ATOM 570 O O . ALA A 1 72 ? -1.837 1.457 -0.095 1.00 95.50 72 ALA A O 1
ATOM 571 N N . ARG A 1 73 ? -3.258 0.784 -1.693 1.00 94.81 73 ARG A N 1
ATOM 572 C CA . ARG A 1 73 ? -2.537 -0.427 -2.109 1.00 94.81 73 ARG A CA 1
ATOM 573 C C . ARG A 1 73 ? -1.747 -0.248 -3.407 1.00 94.81 73 ARG A C 1
ATOM 575 O O . ARG A 1 73 ? -1.193 -1.231 -3.894 1.00 94.81 73 ARG A O 1
ATOM 582 N N . GLY A 1 74 ? -1.750 0.946 -4.002 1.00 91.62 74 GLY A N 1
ATOM 583 C CA . GLY A 1 74 ? -1.185 1.190 -5.333 1.00 91.62 74 GLY A CA 1
ATOM 584 C C . GLY A 1 74 ? -2.128 0.813 -6.487 1.00 91.62 74 GLY A C 1
ATOM 585 O O . GLY A 1 74 ? -1.702 0.736 -7.637 1.00 91.62 74 GLY A O 1
ATOM 586 N N . PHE A 1 75 ? -3.425 0.580 -6.230 1.00 87.75 75 PHE A N 1
ATOM 587 C CA . PHE A 1 75 ? -4.400 0.185 -7.263 1.00 87.75 75 PHE A CA 1
ATOM 588 C C . PHE A 1 75 ? -5.064 1.420 -7.901 1.00 87.75 75 PHE A C 1
ATOM 590 O O . PHE A 1 75 ? -6.274 1.450 -8.127 1.00 87.75 75 PHE A O 1
ATOM 597 N N . ASP A 1 76 ? -4.305 2.482 -8.156 1.00 73.38 76 ASP A N 1
ATOM 598 C CA . ASP A 1 76 ? -4.839 3.775 -8.606 1.00 73.38 76 ASP A CA 1
ATOM 599 C C . ASP A 1 76 ? -4.872 3.935 -10.138 1.00 73.38 76 ASP A C 1
ATOM 601 O O . ASP A 1 76 ? -5.227 4.993 -10.660 1.00 73.38 76 ASP A O 1
ATOM 605 N N . GLY A 1 77 ? -4.514 2.884 -10.884 1.00 62.34 77 GLY A N 1
ATOM 606 C CA . GLY A 1 77 ? -4.528 2.897 -12.346 1.00 62.34 77 GLY A CA 1
ATOM 607 C C . GLY A 1 77 ? -3.473 3.816 -12.978 1.00 62.34 77 GLY A C 1
ATOM 608 O O . GLY A 1 77 ? -3.512 4.019 -14.195 1.00 62.34 77 GLY A O 1
ATOM 609 N N . SER A 1 78 ? -2.518 4.330 -12.190 1.00 58.25 78 SER A N 1
ATOM 610 C CA . SER A 1 78 ? -1.401 5.197 -12.617 1.00 58.25 78 SER A CA 1
ATOM 611 C C . SER A 1 78 ? -0.418 4.534 -13.585 1.00 58.25 78 SER A C 1
ATOM 613 O O . SER A 1 78 ? 0.454 5.195 -14.139 1.00 58.25 78 SER A O 1
ATOM 615 N N . PHE A 1 79 ? -0.595 3.249 -13.888 1.00 58.91 79 PHE A N 1
ATOM 616 C CA . PHE A 1 79 ? 0.200 2.470 -14.840 1.00 58.91 79 PHE A CA 1
ATOM 617 C C . PHE A 1 79 ? 0.123 2.955 -16.305 1.00 58.91 79 PHE A C 1
ATOM 619 O O . PHE A 1 79 ? 0.483 2.205 -17.211 1.00 58.91 79 PHE A O 1
ATOM 626 N N . ARG A 1 80 ? -0.384 4.162 -16.593 1.00 53.56 80 ARG A N 1
ATOM 627 C CA . ARG A 1 80 ? -0.551 4.697 -17.953 1.00 53.56 80 ARG A CA 1
ATOM 628 C C . ARG A 1 80 ? 0.776 5.278 -18.455 1.00 53.56 80 ARG A C 1
ATOM 630 O O . ARG A 1 80 ? 1.310 6.216 -17.884 1.00 53.56 80 ARG A O 1
ATOM 637 N N . SER A 1 81 ? 1.287 4.682 -19.533 1.00 55.31 81 SER A N 1
ATOM 638 C CA . SER A 1 81 ? 2.670 4.800 -20.014 1.00 55.31 81 SER A CA 1
ATOM 639 C C . SER A 1 81 ? 2.765 5.279 -21.469 1.00 55.31 81 SER A C 1
ATOM 641 O O . SER A 1 81 ? 1.825 5.023 -22.231 1.00 55.31 81 SER A O 1
ATOM 643 N N . PRO A 1 82 ? 3.934 5.812 -21.884 1.00 57.22 82 PRO A N 1
ATOM 644 C CA . PRO A 1 82 ? 4.599 5.376 -23.124 1.00 57.22 82 PRO A CA 1
ATOM 645 C C . PRO A 1 82 ? 5.903 4.545 -22.927 1.00 57.22 82 PRO A C 1
ATOM 647 O O . PRO A 1 82 ? 6.430 4.012 -23.898 1.00 57.22 82 PRO A O 1
ATOM 650 N N . GLU A 1 83 ? 6.408 4.367 -21.703 1.00 63.06 83 GLU A N 1
ATOM 651 C CA . GLU A 1 83 ? 7.583 3.553 -21.306 1.00 63.06 83 GLU A CA 1
ATOM 652 C C . GLU A 1 83 ? 7.303 2.039 -21.070 1.00 63.06 83 GLU A C 1
ATOM 654 O O . GLU A 1 83 ? 6.137 1.631 -20.944 1.00 63.06 83 GLU A O 1
ATOM 659 N N . PRO A 1 84 ? 8.342 1.166 -20.990 1.00 62.19 84 PRO A N 1
ATOM 660 C CA . PRO A 1 84 ? 8.171 -0.239 -20.601 1.00 62.19 84 PRO A CA 1
ATOM 661 C C . PRO A 1 84 ? 7.528 -0.383 -19.211 1.00 62.19 84 PRO A C 1
ATOM 663 O O . PRO A 1 84 ? 8.027 0.146 -18.225 1.00 62.19 84 PRO A O 1
ATOM 666 N N . ARG A 1 85 ? 6.419 -1.134 -19.144 1.00 77.44 85 ARG A N 1
ATOM 667 C CA . ARG A 1 85 ? 5.614 -1.334 -17.930 1.00 77.44 85 ARG A CA 1
ATOM 668 C C . ARG A 1 85 ? 6.128 -2.536 -17.135 1.00 77.44 85 ARG A C 1
ATOM 670 O O . ARG A 1 85 ? 5.898 -3.677 -17.552 1.00 77.44 85 ARG A O 1
ATOM 677 N N . VAL A 1 86 ? 6.812 -2.272 -16.023 1.00 87.25 86 VAL A N 1
ATOM 678 C CA . VAL A 1 86 ? 7.181 -3.276 -15.015 1.00 87.25 86 VAL A CA 1
ATOM 679 C C . VAL A 1 86 ? 6.227 -3.133 -13.834 1.00 87.25 86 VAL A C 1
ATOM 681 O O . VAL A 1 86 ? 6.167 -2.067 -13.222 1.00 87.25 86 VAL A O 1
ATOM 684 N N . LEU A 1 87 ? 5.483 -4.197 -13.534 1.00 89.38 87 LEU A N 1
ATOM 685 C CA . LEU A 1 87 ? 4.636 -4.288 -12.347 1.00 89.38 87 LEU A CA 1
ATOM 686 C C . LEU A 1 87 ? 5.273 -5.251 -11.347 1.00 89.38 87 LEU A C 1
ATOM 688 O O . LEU A 1 87 ? 5.552 -6.402 -11.688 1.00 89.38 87 LEU A O 1
ATOM 692 N N . LEU A 1 88 ? 5.476 -4.774 -10.123 1.00 91.88 88 LEU A N 1
ATOM 693 C CA . LEU A 1 88 ? 5.936 -5.578 -8.996 1.00 91.88 88 LEU A CA 1
ATOM 694 C C . LEU A 1 88 ? 4.855 -5.603 -7.915 1.00 91.88 88 LEU A C 1
ATOM 696 O O . LEU A 1 88 ? 4.419 -4.553 -7.454 1.00 91.88 88 LEU A O 1
ATOM 700 N N . THR A 1 89 ? 4.435 -6.784 -7.480 1.00 94.06 89 THR A N 1
ATOM 701 C CA . THR A 1 89 ? 3.502 -6.910 -6.357 1.00 94.06 89 THR A CA 1
ATOM 702 C C . THR A 1 89 ? 4.197 -7.486 -5.138 1.00 94.06 89 THR A C 1
ATOM 704 O O . THR A 1 89 ? 4.968 -8.435 -5.270 1.00 94.06 89 THR A O 1
ATOM 707 N N . GLY A 1 90 ? 3.859 -6.964 -3.964 1.00 95.38 90 GLY A N 1
ATOM 708 C CA . GLY A 1 90 ? 4.144 -7.590 -2.675 1.00 95.38 90 GLY A CA 1
ATOM 709 C C . GLY A 1 90 ? 2.862 -7.860 -1.892 1.00 95.38 90 GLY A C 1
ATOM 710 O O . GLY A 1 90 ? 1.757 -7.678 -2.410 1.00 95.38 90 GLY A O 1
ATOM 711 N N . PHE A 1 91 ? 3.007 -8.250 -0.628 1.00 96.00 91 PHE A N 1
ATOM 712 C CA . PHE A 1 91 ? 1.886 -8.580 0.250 1.00 96.00 91 PHE A CA 1
ATOM 713 C C . PHE A 1 91 ? 1.902 -7.800 1.564 1.00 96.00 91 PHE A C 1
ATOM 715 O O . PHE A 1 91 ? 2.959 -7.414 2.060 1.00 96.00 91 PHE A O 1
ATOM 722 N N . ASP A 1 92 ? 0.712 -7.601 2.140 1.00 95.81 92 ASP A N 1
ATOM 723 C CA . ASP A 1 92 ? 0.552 -7.028 3.480 1.00 95.81 92 ASP A CA 1
ATOM 724 C C . ASP A 1 92 ? 1.340 -7.858 4.533 1.00 95.81 92 ASP A C 1
ATOM 726 O O . ASP A 1 92 ? 1.563 -9.069 4.356 1.00 95.81 92 ASP A O 1
ATOM 730 N N . PRO A 1 93 ? 1.720 -7.253 5.674 1.00 93.75 93 PRO A N 1
ATOM 731 C CA . PRO A 1 93 ? 2.149 -8.012 6.841 1.00 93.75 93 PRO A CA 1
ATOM 732 C C . PRO A 1 93 ? 1.065 -8.998 7.304 1.00 93.75 93 PRO A C 1
ATOM 734 O O . PRO A 1 93 ? -0.136 -8.740 7.195 1.00 93.75 93 PRO A O 1
ATOM 737 N N . PHE A 1 94 ? 1.481 -10.131 7.867 1.00 91.06 94 PHE A N 1
ATOM 738 C CA . PHE A 1 94 ? 0.592 -11.224 8.272 1.00 91.06 94 PHE A CA 1
ATOM 739 C C . PHE A 1 94 ? 0.869 -11.677 9.711 1.00 91.06 94 PHE A C 1
ATOM 741 O O . PHE A 1 94 ? 1.889 -11.329 10.298 1.00 91.06 94 PHE A O 1
ATOM 748 N N . HIS A 1 95 ? -0.062 -12.433 10.305 1.00 88.00 95 HIS A N 1
ATOM 749 C CA . HIS A 1 95 ? 0.013 -12.914 11.699 1.00 88.00 95 HIS A CA 1
ATOM 750 C C . HIS A 1 95 ? 0.244 -11.815 12.760 1.00 88.00 95 HIS A C 1
ATOM 752 O O . HIS A 1 95 ? 0.807 -12.074 13.828 1.00 88.00 95 HIS A O 1
ATOM 758 N N . LEU A 1 96 ? -0.217 -10.589 12.492 1.00 84.88 96 LEU A N 1
ATOM 759 C CA . LEU A 1 96 ? -0.060 -9.436 13.388 1.00 84.88 96 LEU A CA 1
ATOM 760 C C . LEU A 1 96 ? -0.792 -9.590 14.732 1.00 84.88 96 LEU A C 1
ATOM 762 O O . LEU A 1 96 ? -0.450 -8.917 15.696 1.00 84.88 96 LEU A O 1
ATOM 766 N N . ASP A 1 97 ? -1.776 -10.488 14.805 1.00 82.94 97 ASP A N 1
ATOM 767 C CA . ASP A 1 97 ? -2.464 -10.906 16.031 1.00 82.94 97 ASP A CA 1
ATOM 768 C C . ASP A 1 97 ? -1.568 -11.713 16.982 1.00 82.94 97 ASP A C 1
ATOM 770 O O . ASP A 1 97 ? -1.783 -11.706 18.191 1.00 82.94 97 ASP A O 1
ATOM 774 N N . ARG A 1 98 ? -0.558 -12.404 16.443 1.00 85.75 98 ARG A N 1
ATOM 775 C CA . ARG A 1 98 ? 0.415 -13.186 17.221 1.00 85.75 98 ARG A CA 1
ATOM 776 C C . ARG A 1 98 ? 1.697 -12.405 17.459 1.00 85.75 98 ARG A C 1
ATOM 778 O O . ARG A 1 98 ? 2.303 -12.516 18.519 1.00 85.75 98 ARG A O 1
ATOM 785 N N . ASN A 1 99 ? 2.116 -11.644 16.453 1.00 86.81 99 ASN A N 1
ATOM 786 C CA . ASN A 1 99 ? 3.316 -10.831 16.490 1.00 86.81 99 ASN A CA 1
ATOM 787 C C . ASN A 1 99 ? 3.068 -9.504 15.767 1.00 86.81 99 ASN A C 1
ATOM 789 O O . ASN A 1 99 ? 3.246 -9.403 14.556 1.00 86.81 99 ASN A O 1
ATOM 793 N N . VAL A 1 100 ? 2.732 -8.460 16.526 1.00 85.38 100 VAL A N 1
ATOM 794 C CA . VAL A 1 100 ? 2.558 -7.091 16.003 1.00 85.38 100 VAL A CA 1
ATOM 795 C C . VAL A 1 100 ? 3.841 -6.533 15.355 1.00 85.38 100 VAL A C 1
ATOM 797 O O . VAL A 1 100 ? 3.808 -5.565 14.596 1.00 85.38 100 VAL A O 1
ATOM 800 N N . GLY A 1 101 ? 4.990 -7.151 15.654 1.00 85.62 101 GLY A N 1
ATOM 801 C CA . GLY A 1 101 ? 6.297 -6.870 15.071 1.00 85.62 101 GLY A CA 1
ATOM 802 C C . GLY A 1 101 ? 6.522 -7.452 13.673 1.00 85.62 101 GLY A C 1
ATOM 803 O O . GLY A 1 101 ? 7.507 -7.093 13.034 1.00 85.62 101 GLY A O 1
ATOM 804 N N . GLN A 1 102 ? 5.657 -8.358 13.208 1.00 90.31 102 GLN A N 1
ATOM 805 C CA . GLN A 1 102 ? 5.863 -9.096 11.964 1.00 90.31 102 GLN 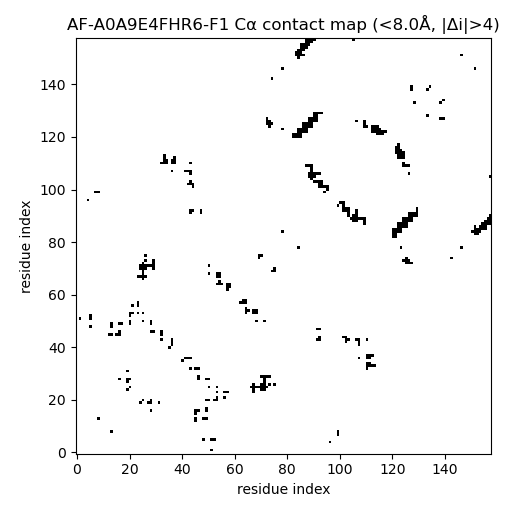A CA 1
ATOM 806 C C . GLN A 1 102 ? 5.763 -8.170 10.746 1.00 90.31 102 GLN A C 1
ATOM 808 O O . GLN A 1 102 ? 4.750 -7.508 10.545 1.00 90.31 102 GLN A O 1
ATOM 813 N N . SER A 1 103 ? 6.812 -8.166 9.926 1.00 91.81 103 SER A N 1
ATOM 814 C CA . SER A 1 103 ? 6.878 -7.483 8.628 1.00 91.81 103 SER A CA 1
ATOM 815 C C . SER A 1 103 ? 6.758 -8.498 7.485 1.00 91.81 103 SER A C 1
ATOM 817 O O . SER A 1 103 ? 6.924 -9.707 7.708 1.00 91.81 103 SER A O 1
ATOM 819 N N . ASN A 1 104 ? 6.485 -8.026 6.270 1.00 94.81 104 ASN A N 1
ATOM 820 C CA . ASN A 1 104 ? 6.567 -8.807 5.047 1.00 94.81 104 ASN A CA 1
ATOM 821 C C . ASN A 1 104 ? 7.588 -8.189 4.064 1.00 94.81 104 ASN A C 1
ATOM 823 O O . ASN A 1 104 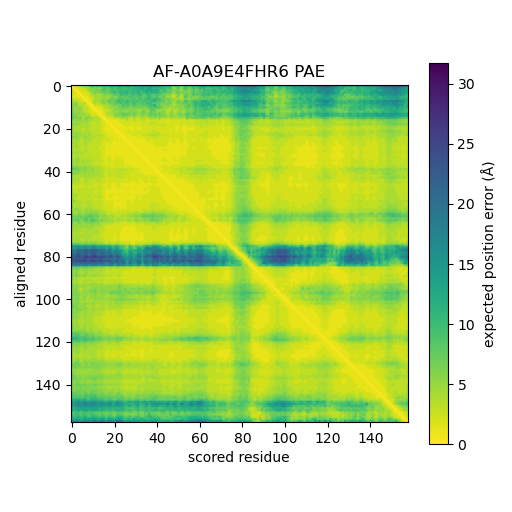? 7.322 -7.152 3.454 1.00 94.81 104 ASN A O 1
ATOM 827 N N . PRO A 1 105 ? 8.748 -8.838 3.835 1.00 94.75 105 PRO A N 1
ATOM 828 C CA . PRO A 1 105 ? 9.781 -8.315 2.938 1.00 94.75 105 PRO A CA 1
ATOM 829 C C . PRO A 1 105 ? 9.296 -8.006 1.515 1.00 94.75 105 PRO A C 1
ATOM 831 O O . PRO A 1 105 ? 9.830 -7.100 0.880 1.00 94.75 105 PRO A O 1
ATOM 834 N N . SER A 1 106 ? 8.284 -8.726 1.016 1.00 96.44 106 SER A N 1
ATOM 835 C CA . SER A 1 106 ? 7.704 -8.474 -0.311 1.00 96.44 106 SER A CA 1
ATOM 836 C C . SER A 1 106 ? 6.994 -7.116 -0.382 1.00 96.44 106 SER A C 1
ATOM 838 O O . SER A 1 106 ? 7.211 -6.355 -1.325 1.00 96.44 106 SER A O 1
ATOM 840 N N . GLY A 1 107 ? 6.192 -6.774 0.633 1.00 96.06 107 GLY A N 1
ATOM 841 C CA . GLY A 1 107 ? 5.526 -5.477 0.747 1.00 96.06 107 GLY A CA 1
ATOM 842 C C . GLY A 1 107 ? 6.535 -4.342 0.893 1.00 96.06 107 GLY A C 1
ATOM 843 O O . GLY A 1 107 ? 6.416 -3.309 0.236 1.00 96.06 107 GLY A O 1
ATOM 844 N N . LEU A 1 108 ? 7.596 -4.570 1.668 1.00 96.00 108 LEU A N 1
ATOM 845 C CA . LEU A 1 108 ? 8.679 -3.603 1.809 1.00 96.00 108 LEU A CA 1
ATOM 846 C C . LEU A 1 108 ? 9.433 -3.368 0.489 1.00 96.00 108 LEU A C 1
ATOM 848 O O . LEU A 1 108 ? 9.717 -2.224 0.141 1.00 96.00 108 LEU A O 1
ATOM 852 N N . ALA A 1 109 ? 9.723 -4.430 -0.269 1.00 96.38 109 ALA A N 1
ATOM 853 C CA . ALA A 1 109 ? 10.344 -4.321 -1.587 1.00 96.38 109 ALA A CA 1
ATOM 854 C C . ALA A 1 109 ? 9.452 -3.557 -2.580 1.00 96.38 109 ALA A C 1
ATOM 856 O O . ALA A 1 109 ? 9.958 -2.743 -3.352 1.00 96.38 109 ALA A O 1
ATOM 857 N N . ALA A 1 110 ? 8.133 -3.775 -2.531 1.00 95.69 110 ALA A N 1
ATOM 858 C CA . ALA A 1 110 ? 7.175 -3.023 -3.335 1.00 95.69 110 ALA A CA 1
ATOM 859 C C . ALA A 1 110 ? 7.240 -1.516 -3.025 1.00 95.69 110 ALA A C 1
ATOM 861 O O . ALA A 1 110 ? 7.350 -0.714 -3.950 1.00 95.69 110 ALA A O 1
ATOM 862 N N . LEU A 1 111 ? 7.248 -1.124 -1.747 1.00 96.56 111 LEU A N 1
ATOM 863 C CA . LEU A 1 111 ? 7.362 0.287 -1.348 1.00 96.56 111 LEU A CA 1
ATOM 864 C C . LEU A 1 111 ? 8.715 0.895 -1.726 1.00 96.56 111 LEU A C 1
ATOM 866 O O . LEU A 1 111 ? 8.772 2.006 -2.244 1.00 96.56 111 LEU A O 1
ATOM 870 N N . ALA A 1 112 ? 9.806 0.158 -1.515 1.00 96.81 112 ALA A N 1
ATOM 871 C CA . ALA A 1 112 ? 11.151 0.632 -1.827 1.00 96.81 112 ALA A CA 1
ATOM 872 C C . ALA A 1 112 ? 11.349 0.909 -3.327 1.00 96.81 112 ALA A C 1
ATOM 874 O O . ALA A 1 112 ? 12.100 1.813 -3.690 1.00 96.81 112 ALA A O 1
ATOM 875 N N . LEU A 1 113 ? 10.682 0.144 -4.197 1.00 94.75 113 LEU A N 1
ATOM 876 C CA . LEU A 1 113 ? 10.850 0.222 -5.649 1.00 94.75 113 LEU A CA 1
ATOM 877 C C . LEU A 1 113 ? 9.755 1.020 -6.365 1.00 94.75 113 LEU A C 1
ATOM 879 O O . LEU A 1 113 ? 9.893 1.239 -7.573 1.00 94.75 113 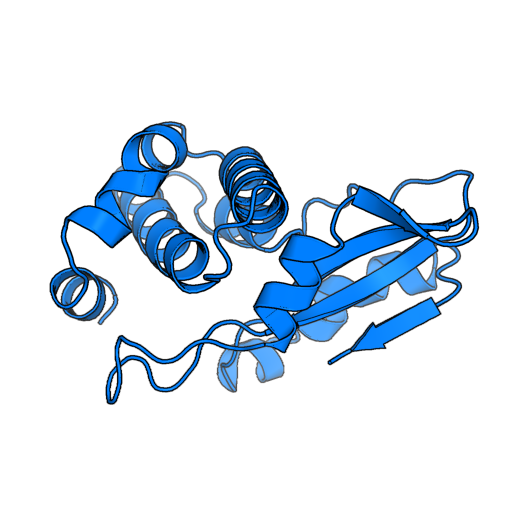LEU A O 1
ATOM 883 N N . ASP A 1 114 ? 8.702 1.470 -5.674 1.00 93.62 114 ASP A N 1
ATOM 884 C CA . ASP A 1 114 ? 7.631 2.224 -6.330 1.00 93.62 114 ASP A CA 1
ATOM 885 C C . ASP A 1 114 ? 8.142 3.515 -6.968 1.00 93.62 114 ASP A C 1
ATOM 887 O O . ASP A 1 114 ? 8.906 4.279 -6.380 1.00 93.62 114 ASP A O 1
ATOM 891 N N . ASP A 1 115 ? 7.721 3.725 -8.211 1.00 91.06 115 ASP A N 1
ATOM 892 C CA . ASP A 1 115 ? 8.079 4.855 -9.064 1.00 91.06 115 ASP A CA 1
ATOM 893 C C . ASP A 1 115 ? 9.584 5.038 -9.343 1.00 91.06 115 ASP A C 1
ATOM 895 O O . ASP A 1 115 ? 10.008 6.064 -9.879 1.00 91.06 115 ASP A O 1
ATOM 899 N N . THR A 1 116 ? 10.406 4.031 -9.040 1.00 91.75 116 THR A N 1
ATOM 900 C CA . THR A 1 116 ? 11.848 4.067 -9.315 1.00 91.75 116 THR A CA 1
ATOM 901 C C . THR A 1 116 ? 12.160 3.699 -10.768 1.00 91.75 116 THR A C 1
ATOM 903 O O . THR A 1 116 ? 11.437 2.937 -11.414 1.00 91.75 116 THR A O 1
ATOM 906 N N . LEU A 1 117 ? 13.265 4.233 -11.302 1.00 90.38 117 LEU A N 1
ATOM 907 C CA . LEU A 1 117 ? 13.780 3.883 -12.627 1.00 90.38 117 LEU A CA 1
ATOM 908 C C . LEU A 1 117 ? 14.919 2.870 -12.485 1.00 90.38 117 LEU A C 1
ATOM 910 O O . LEU A 1 117 ? 16.001 3.210 -12.006 1.00 90.38 117 LEU A O 1
ATOM 914 N N . VAL A 1 118 ? 14.705 1.643 -12.956 1.00 87.38 118 VAL A N 1
ATOM 915 C CA . VAL A 1 118 ? 15.718 0.581 -12.938 1.00 87.38 118 VAL A CA 1
ATOM 916 C C . VAL A 1 118 ? 16.014 0.160 -14.368 1.00 87.38 118 VAL A C 1
ATOM 918 O O . VAL A 1 118 ? 15.115 -0.226 -15.110 1.00 87.38 118 VAL A O 1
ATOM 921 N N . ALA A 1 119 ? 17.282 0.267 -14.776 1.00 87.31 119 ALA A N 1
ATOM 922 C CA . ALA A 1 119 ? 17.736 -0.083 -16.126 1.00 87.31 119 ALA A CA 1
ATOM 923 C C . ALA A 1 119 ? 16.895 0.552 -17.263 1.00 87.31 119 ALA A C 1
ATOM 925 O O . ALA A 1 119 ? 16.690 -0.056 -18.311 1.00 87.31 119 ALA A O 1
ATOM 926 N N . GLY A 1 120 ? 16.398 1.778 -17.055 1.00 85.88 120 GLY A N 1
ATOM 927 C CA . GLY A 1 120 ? 15.586 2.502 -18.040 1.00 85.88 120 GLY A CA 1
ATOM 928 C C . GLY A 1 120 ? 14.107 2.101 -18.088 1.00 85.88 120 GLY A C 1
ATOM 929 O O . GLY A 1 120 ? 13.409 2.513 -19.010 1.00 85.88 120 GLY A O 1
ATOM 930 N N . ALA A 1 121 ? 13.621 1.319 -17.119 1.00 85.06 121 ALA A N 1
ATOM 931 C CA . ALA A 1 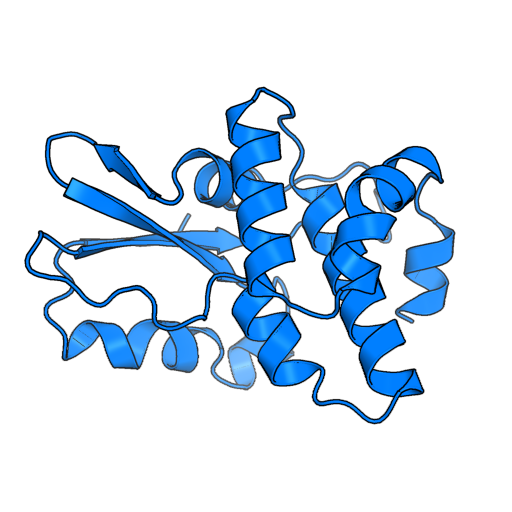121 ? 12.207 1.000 -16.963 1.00 85.06 121 ALA A CA 1
ATOM 932 C C . ALA A 1 121 ? 11.678 1.489 -15.613 1.00 85.06 121 ALA A C 1
ATOM 934 O O . ALA A 1 121 ? 12.278 1.229 -14.567 1.00 85.06 121 ALA A O 1
ATOM 935 N N . ARG A 1 122 ? 10.555 2.212 -15.641 1.00 87.88 122 ARG A N 1
ATOM 936 C CA . ARG A 1 122 ? 9.866 2.657 -14.431 1.00 87.88 122 ARG A CA 1
ATOM 937 C C . ARG A 1 122 ? 9.118 1.487 -13.801 1.00 87.88 122 ARG A C 1
ATOM 939 O O . ARG A 1 122 ? 8.298 0.841 -14.458 1.00 87.88 122 ARG A O 1
ATOM 946 N N . ILE A 1 123 ? 9.402 1.227 -12.531 1.00 89.38 123 ILE A N 1
ATOM 947 C CA . ILE A 1 123 ? 8.715 0.212 -11.740 1.00 89.38 123 ILE A CA 1
ATOM 948 C C . ILE A 1 123 ? 7.485 0.857 -11.108 1.00 89.38 123 ILE A C 1
ATOM 950 O O . ILE A 1 123 ? 7.563 1.921 -10.500 1.00 89.38 123 ILE A O 1
ATOM 954 N N . ARG A 1 124 ? 6.335 0.210 -11.260 1.00 90.50 124 ARG A N 1
ATOM 955 C CA . ARG A 1 124 ? 5.117 0.544 -10.523 1.00 90.50 124 ARG A CA 1
ATOM 956 C C . ARG A 1 124 ? 4.762 -0.643 -9.651 1.00 90.50 124 ARG A C 1
ATOM 958 O O . ARG A 1 124 ? 4.889 -1.783 -10.109 1.00 90.50 124 ARG A O 1
ATOM 965 N N . THR A 1 125 ? 4.346 -0.396 -8.417 1.00 93.38 125 THR A N 1
ATOM 966 C CA . THR A 1 125 ? 4.115 -1.486 -7.471 1.00 93.38 125 THR A CA 1
ATOM 967 C C . THR A 1 125 ? 2.727 -1.472 -6.859 1.00 93.38 125 THR A C 1
ATOM 969 O O . THR A 1 125 ? 1.962 -0.520 -7.004 1.00 93.38 125 THR A O 1
ATOM 972 N N . ALA A 1 126 ? 2.368 -2.595 -6.245 1.00 94.25 126 ALA A N 1
ATOM 973 C CA . ALA A 1 126 ? 1.111 -2.757 -5.538 1.00 94.25 126 ALA A CA 1
ATOM 974 C C . ALA A 1 126 ? 1.265 -3.745 -4.374 1.00 94.25 126 ALA A C 1
ATOM 976 O O . ALA A 1 126 ? 2.095 -4.655 -4.431 1.00 94.25 126 ALA A O 1
ATOM 977 N N . ILE A 1 127 ? 0.441 -3.596 -3.334 1.00 95.75 127 ILE A N 1
ATOM 978 C CA . ILE A 1 127 ? 0.406 -4.514 -2.187 1.00 95.75 127 ILE A CA 1
ATOM 979 C C . ILE A 1 127 ? -0.931 -5.256 -2.129 1.00 95.75 127 ILE A C 1
ATOM 981 O O . ILE A 1 127 ? -1.995 -4.682 -1.871 1.00 95.75 127 ILE A O 1
ATOM 985 N N . LEU A 1 128 ? -0.860 -6.569 -2.319 1.00 95.06 128 LEU A N 1
ATOM 986 C CA . LEU A 1 128 ? -1.986 -7.486 -2.210 1.00 95.06 128 LEU A CA 1
ATOM 987 C C . LEU A 1 128 ? -2.267 -7.849 -0.738 1.00 95.06 128 LEU A C 1
ATOM 989 O O . LEU A 1 128 ? -1.350 -7.922 0.084 1.00 95.06 128 LEU A O 1
ATOM 993 N N . PRO A 1 129 ? -3.533 -8.097 -0.368 1.00 94.56 129 PRO A N 1
ATOM 994 C CA . PRO A 1 129 ? -3.863 -8.579 0.967 1.00 94.56 129 PRO A CA 1
ATOM 995 C C . PRO A 1 129 ? -3.412 -10.026 1.176 1.00 94.56 129 PRO A C 1
ATOM 997 O O . PRO A 1 129 ? -3.530 -10.857 0.281 1.00 94.56 129 PRO A O 1
ATOM 1000 N N . VAL A 1 130 ? -3.011 -10.368 2.402 1.00 92.75 130 VAL A N 1
ATOM 1001 C CA . VAL A 1 130 ? -2.880 -11.770 2.836 1.00 92.75 130 VAL A CA 1
ATOM 1002 C C . VAL A 1 130 ? -4.224 -12.230 3.408 1.00 92.75 130 VAL A C 1
ATOM 1004 O O . VAL A 1 130 ? -4.446 -12.206 4.618 1.00 92.75 130 VAL A O 1
ATOM 1007 N N . SER A 1 131 ? -5.172 -12.565 2.528 1.00 90.31 131 SER A N 1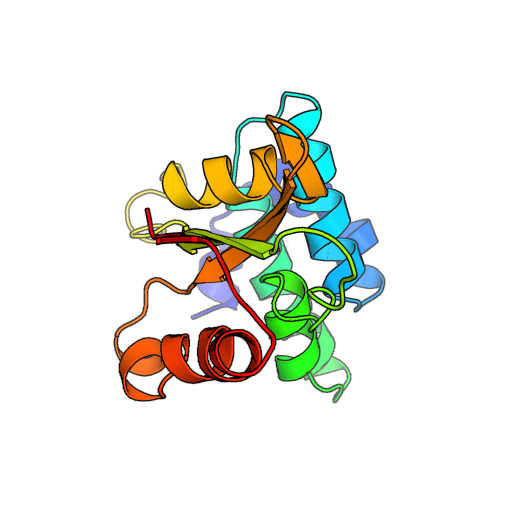
ATOM 1008 C CA . SER A 1 131 ? -6.553 -12.890 2.914 1.00 90.31 131 SER A CA 1
ATOM 1009 C C . SER A 1 131 ? -7.218 -13.828 1.910 1.00 90.31 131 SER A C 1
ATOM 1011 O O . SER A 1 131 ? -7.544 -13.382 0.815 1.00 90.31 131 SER A O 1
ATOM 1013 N N . TYR A 1 132 ? -7.474 -15.089 2.290 1.00 90.62 132 TYR A N 1
ATOM 1014 C CA . TYR A 1 132 ? -8.160 -16.058 1.416 1.00 90.62 132 TYR A CA 1
ATOM 1015 C C . TYR A 1 132 ? -9.463 -15.510 0.812 1.00 90.62 132 TYR A C 1
ATOM 1017 O O . TYR A 1 132 ? -9.562 -15.533 -0.408 1.00 90.62 132 TYR A O 1
ATOM 1025 N N . PRO A 1 133 ? -10.388 -14.902 1.588 1.00 93.56 133 PRO A N 1
ATOM 1026 C CA . PRO A 1 133 ? -11.589 -14.308 1.000 1.00 93.56 133 PRO A CA 1
ATOM 1027 C C . PRO A 1 133 ? -11.299 -13.259 -0.079 1.00 93.56 133 PRO A C 1
ATOM 1029 O O . PRO A 1 133 ? -11.969 -13.233 -1.097 1.00 93.56 133 PRO A O 1
ATOM 1032 N N . ALA A 1 134 ? -10.271 -12.422 0.099 1.00 91.56 134 ALA A N 1
ATOM 1033 C CA . ALA A 1 134 ? -9.937 -11.410 -0.905 1.00 91.56 134 ALA A CA 1
ATOM 1034 C C . ALA A 1 134 ? -9.383 -12.036 -2.196 1.00 91.56 134 ALA A C 1
ATOM 1036 O O . ALA A 1 134 ? -9.618 -11.512 -3.284 1.00 91.56 134 ALA A O 1
ATOM 1037 N N . PHE A 1 135 ? -8.646 -13.145 -2.083 1.00 92.00 135 PHE A N 1
ATOM 1038 C CA . PHE A 1 135 ? -8.230 -13.928 -3.248 1.00 92.00 135 PHE A CA 1
ATOM 1039 C C . PHE A 1 135 ? -9.425 -14.583 -3.938 1.00 92.00 135 PHE A C 1
ATOM 1041 O O . PHE A 1 135 ? -9.520 -14.491 -5.157 1.00 92.00 135 PHE A O 1
ATOM 1048 N N . ASP A 1 136 ? -10.347 -15.175 -3.177 1.00 94.44 136 ASP A N 1
ATOM 1049 C CA . ASP A 1 136 ? -11.570 -15.779 -3.717 1.00 94.44 136 ASP A CA 1
ATOM 1050 C C . ASP A 1 136 ? -12.461 -14.732 -4.418 1.00 94.44 136 ASP A C 1
ATOM 1052 O O . ASP A 1 136 ? -13.063 -15.019 -5.452 1.00 94.44 136 ASP A O 1
ATOM 1056 N N . ASP A 1 137 ? -12.469 -13.490 -3.920 1.00 94.25 137 ASP A N 1
ATOM 1057 C CA . ASP A 1 137 ? -13.145 -12.333 -4.528 1.00 94.25 137 ASP A CA 1
ATOM 1058 C C . ASP A 1 137 ? -12.396 -11.754 -5.757 1.00 94.25 137 ASP A C 1
ATOM 1060 O O . ASP A 1 137 ? -12.819 -10.758 -6.358 1.00 94.25 137 ASP A O 1
ATOM 1064 N N . GLY A 1 138 ? -11.278 -12.365 -6.161 1.00 92.62 138 GLY A N 1
ATOM 1065 C CA . GLY A 1 138 ? -10.549 -12.042 -7.388 1.00 92.62 138 GLY A CA 1
ATOM 1066 C C . GLY A 1 138 ? -9.676 -10.786 -7.310 1.00 92.62 138 GLY A C 1
ATOM 1067 O O . GLY A 1 138 ? -9.521 -10.075 -8.306 1.00 92.62 138 GLY A O 1
ATOM 1068 N N . VAL A 1 139 ? -9.117 -10.451 -6.137 1.00 90.94 139 VAL A N 1
ATOM 1069 C CA . VAL A 1 139 ? -8.290 -9.235 -5.961 1.00 90.94 139 VAL A CA 1
ATOM 1070 C C . VAL A 1 139 ? -7.093 -9.177 -6.922 1.00 90.94 139 VAL A C 1
ATOM 1072 O O . VAL A 1 139 ? -6.709 -8.095 -7.371 1.00 90.94 139 VAL A O 1
ATOM 1075 N N . VAL A 1 140 ? -6.522 -10.332 -7.276 1.00 90.38 140 VAL A N 1
ATOM 1076 C CA . VAL A 1 140 ? -5.379 -10.434 -8.191 1.00 90.38 140 VAL A CA 1
ATOM 1077 C C . VAL A 1 140 ? -5.806 -10.071 -9.610 1.00 90.38 140 VAL A C 1
ATOM 1079 O O . VAL A 1 140 ? -5.175 -9.238 -10.256 1.00 90.38 140 VAL A O 1
ATOM 1082 N N . GLU A 1 141 ? -6.908 -10.635 -10.089 1.00 89.25 141 GLU A N 1
ATOM 1083 C CA . GLU A 1 141 ? -7.463 -10.374 -11.414 1.00 89.25 141 GLU A CA 1
ATOM 1084 C C . GLU A 1 141 ? -7.884 -8.913 -11.544 1.00 89.25 141 GLU A C 1
ATOM 1086 O O . GLU A 1 141 ? -7.579 -8.266 -12.546 1.00 89.25 141 GLU A O 1
ATOM 1091 N N . GLN A 1 142 ? -8.529 -8.363 -10.514 1.00 88.00 142 GLN A N 1
ATOM 1092 C CA . GLN A 1 142 ? -8.928 -6.957 -10.487 1.00 88.00 142 GLN A CA 1
ATOM 1093 C C . GLN A 1 142 ? -7.731 -6.001 -10.583 1.00 88.00 142 GLN A C 1
ATOM 1095 O O . GLN A 1 142 ? -7.869 -4.915 -11.148 1.00 88.00 142 GLN A O 1
ATOM 1100 N N . LEU A 1 143 ? -6.578 -6.383 -10.025 1.00 86.00 143 LEU A N 1
ATOM 1101 C CA . LEU A 1 143 ? -5.335 -5.626 -10.146 1.00 86.00 143 LEU A CA 1
ATOM 1102 C C . LEU A 1 143 ? -4.694 -5.820 -11.527 1.00 86.00 143 LEU A C 1
ATOM 1104 O O . LEU A 1 143 ? -4.328 -4.847 -12.176 1.00 86.00 143 LEU A O 1
ATOM 1108 N N . LEU A 1 144 ? -4.538 -7.064 -11.985 1.00 84.69 144 LEU A N 1
ATOM 1109 C CA . LEU A 1 144 ? -3.679 -7.398 -13.125 1.00 84.69 144 LEU A CA 1
ATOM 1110 C C . LEU A 1 144 ? -4.375 -7.315 -14.488 1.00 84.69 144 LEU A C 1
ATOM 1112 O O . LEU A 1 144 ? -3.739 -6.935 -15.475 1.00 84.69 144 LEU A O 1
ATOM 1116 N N . ALA A 1 145 ? -5.667 -7.649 -14.572 1.00 84.19 145 ALA A N 1
ATOM 1117 C CA . ALA A 1 145 ? -6.390 -7.726 -15.844 1.00 84.19 145 ALA A CA 1
ATOM 1118 C C . ALA A 1 145 ? -6.328 -6.428 -16.676 1.00 84.19 145 ALA A C 1
ATOM 1120 O O . ALA A 1 145 ? -6.087 -6.520 -17.886 1.00 84.19 145 ALA A O 1
ATOM 1121 N N . PRO A 1 146 ? -6.441 -5.219 -16.084 1.00 80.12 146 PRO A N 1
ATOM 1122 C CA . PRO A 1 146 ? -6.295 -3.968 -16.831 1.00 80.12 146 PRO A CA 1
ATOM 1123 C C . PRO A 1 146 ? -4.904 -3.758 -17.451 1.00 80.12 146 PRO A C 1
ATOM 1125 O O . PRO A 1 146 ? -4.753 -2.932 -18.351 1.00 80.12 146 PRO A O 1
ATOM 1128 N N . HIS A 1 147 ? -3.872 -4.460 -16.974 1.00 77.50 147 HIS A N 1
ATOM 1129 C CA . HIS A 1 147 ? -2.489 -4.283 -17.422 1.00 77.50 147 HIS A CA 1
ATOM 1130 C C . HIS A 1 147 ? -2.095 -5.236 -18.547 1.00 77.50 147 HIS A C 1
ATOM 1132 O O . HIS A 1 147 ? -1.307 -4.847 -19.414 1.00 77.50 147 HIS A O 1
ATOM 1138 N N . PHE A 1 148 ? -2.676 -6.438 -18.599 1.00 75.19 148 PHE A N 1
ATOM 1139 C CA . PHE A 1 148 ? -2.403 -7.394 -19.678 1.00 75.19 148 PHE A CA 1
ATOM 1140 C C . PHE A 1 148 ? -2.805 -6.860 -21.056 1.00 75.19 148 PHE A C 1
ATOM 1142 O O . PHE A 1 148 ? -2.108 -7.092 -22.039 1.00 75.19 148 PHE A O 1
ATOM 1149 N N . THR A 1 149 ? -3.877 -6.073 -21.132 1.00 71.69 149 THR A N 1
ATOM 1150 C CA . THR A 1 149 ? -4.321 -5.436 -22.382 1.00 71.69 149 THR A CA 1
ATOM 1151 C C . THR A 1 149 ? -3.576 -4.136 -22.693 1.00 71.69 149 THR A C 1
ATOM 1153 O O . THR A 1 149 ? -3.637 -3.641 -23.816 1.00 71.69 149 THR A O 1
ATOM 1156 N N . ALA A 1 150 ? -2.838 -3.588 -21.723 1.00 69.88 150 ALA A N 1
ATOM 1157 C CA . ALA A 1 150 ? -2.183 -2.287 -21.821 1.00 69.88 150 ALA A CA 1
ATOM 1158 C C . ALA A 1 150 ? -0.671 -2.366 -22.117 1.00 69.88 150 ALA A C 1
ATOM 1160 O O . ALA A 1 150 ? 0.025 -1.351 -22.040 1.00 69.88 150 ALA A O 1
ATOM 1161 N N . GLY A 1 151 ? -0.157 -3.552 -22.459 1.00 72.19 151 GLY A N 1
ATOM 1162 C CA . GLY A 1 151 ? 1.244 -3.755 -22.842 1.00 72.19 151 GLY A CA 1
ATOM 1163 C C . GLY A 1 151 ? 2.198 -3.957 -21.662 1.00 72.19 151 GLY A C 1
ATOM 1164 O O . GLY A 1 151 ? 3.332 -3.471 -21.706 1.00 72.19 151 GLY A O 1
ATOM 1165 N N . LEU A 1 152 ? 1.746 -4.640 -20.602 1.00 76.69 152 LEU A N 1
ATOM 1166 C CA . LEU A 1 152 ? 2.614 -5.124 -19.525 1.00 76.69 152 LEU A CA 1
ATOM 1167 C C . LEU A 1 152 ? 3.772 -5.945 -20.109 1.00 76.69 152 LEU A C 1
ATOM 1169 O O . LEU A 1 152 ? 3.540 -6.872 -20.883 1.00 76.69 152 LEU A O 1
ATOM 1173 N N . ARG A 1 153 ? 5.015 -5.594 -19.761 1.00 79.44 153 ARG A N 1
ATOM 1174 C CA . ARG A 1 153 ? 6.208 -6.295 -20.270 1.00 79.44 153 ARG A CA 1
ATOM 1175 C C . ARG A 1 153 ? 6.789 -7.264 -19.254 1.00 79.44 153 ARG A C 1
ATOM 1177 O O . ARG A 1 153 ? 7.298 -8.308 -19.643 1.00 79.44 153 ARG A O 1
ATOM 1184 N N . VAL A 1 154 ? 6.721 -6.908 -17.974 1.00 82.88 154 VAL A N 1
ATOM 1185 C CA . VAL A 1 154 ? 7.231 -7.723 -16.870 1.00 82.88 154 VAL A CA 1
ATOM 1186 C C . VAL A 1 154 ? 6.238 -7.665 -15.717 1.00 82.88 154 VAL A C 1
ATOM 1188 O O . VAL A 1 154 ? 5.859 -6.576 -15.283 1.00 82.88 154 VAL A O 1
ATOM 1191 N N . LEU A 1 155 ? 5.850 -8.841 -15.227 1.00 84.12 155 LEU A N 1
ATOM 1192 C CA . LEU A 1 155 ? 5.133 -9.028 -13.972 1.00 84.12 155 LEU A CA 1
ATOM 1193 C C . LEU A 1 155 ? 6.043 -9.793 -13.015 1.00 84.12 155 LEU A C 1
ATOM 1195 O O . LEU A 1 155 ? 6.509 -10.882 -13.347 1.00 84.12 155 LEU A O 1
ATOM 1199 N N . LEU A 1 156 ? 6.279 -9.225 -11.840 1.00 84.12 156 LEU A N 1
ATOM 1200 C CA . LEU A 1 156 ? 7.007 -9.860 -10.751 1.00 84.12 156 LEU A CA 1
ATOM 1201 C C . LEU A 1 156 ? 6.094 -9.889 -9.529 1.00 84.12 156 LEU A C 1
ATOM 1203 O O . LEU A 1 156 ? 5.610 -8.852 -9.088 1.00 84.12 156 LEU A O 1
ATOM 1207 N N . THR A 1 157 ? 5.856 -11.075 -8.989 1.00 81.00 157 THR A N 1
ATOM 1208 C CA . THR A 1 157 ? 5.093 -11.268 -7.754 1.00 81.00 157 THR A CA 1
ATOM 1209 C C . THR A 1 157 ? 6.015 -11.942 -6.746 1.00 81.00 157 THR A C 1
ATOM 1211 O O . THR A 1 157 ? 6.526 -13.026 -7.039 1.00 81.00 157 THR A O 1
ATOM 1214 N N . VAL A 1 158 ? 6.268 -11.292 -5.610 1.00 72.62 158 VAL A N 1
ATOM 1215 C CA . VAL A 1 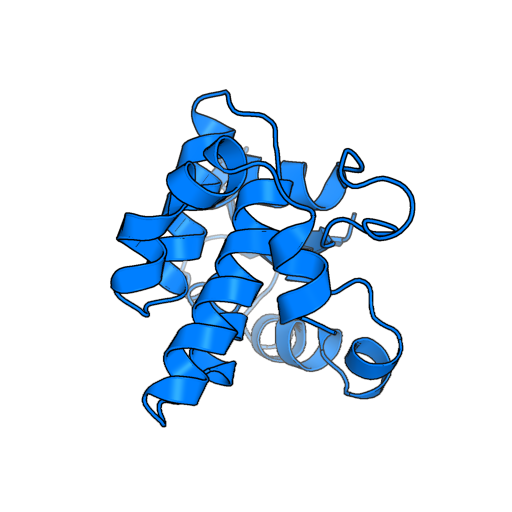158 ? 7.181 -11.756 -4.546 1.00 72.62 158 VAL A CA 1
ATOM 1216 C C . VAL A 1 158 ? 6.448 -12.073 -3.260 1.00 72.62 158 VAL A C 1
ATOM 1218 O O . VAL A 1 158 ? 5.412 -11.426 -3.000 1.00 72.62 158 VAL A O 1
#

Foldseek 3Di:
DLVVLLVVDDPVLAVLCVVVLVVLALLSLLLSLLVCLLVPNQALLSLVNSLSSSLVVCVVVVHDSPQSSCNNFLLPPVQQDPFAEAEAEEEAFPPCVVPVPTGGVSSSVQSNQDQDADPNGGYHYGYDYPDPVCVVVPVVCSRPVVPVVVRHDHYHYD

pLDDT: mean 87.62, std 9.94, range [53.56, 97.06]

Radius of gyration: 15.3 Å; Cα contacts (8 Å, |Δi|>4): 242; chains: 1; bounding box: 38×30×43 Å

Sequence (158 aa):
VEEARLAQVSPALRSRYDEVVAQGDGRLLWAHAAADVQNGHYDDRPLYWARLQLRALLRETGRDGEAAERAARGFDGSFRSPEPRVLLTGFDPFHLDRNVGQSNPSGLAALALDDTLVAGARIRTAILPVSYPAFDDGVVEQLLAPHFTAGLRVLLTV